Protein AF-A0AAV9C1I0-F1 (afdb_monomer_lite)

Structure (mmCIF, N/CA/C/O backbone):
data_AF-A0AAV9C1I0-F1
#
_entry.id   AF-A0AAV9C1I0-F1
#
loop_
_atom_site.group_PDB
_atom_site.id
_atom_site.type_symbol
_atom_site.label_atom_id
_atom_site.label_alt_id
_atom_site.label_comp_id
_atom_site.label_asym_id
_atom_site.label_entity_id
_atom_site.label_seq_id
_atom_site.pdbx_PDB_ins_code
_atom_site.Cartn_x
_atom_site.Cartn_y
_atom_site.Cartn_z
_atom_site.occupancy
_atom_site.B_iso_or_equiv
_atom_site.auth_seq_id
_atom_site.auth_comp_id
_atom_site.auth_asym_id
_atom_site.auth_atom_id
_atom_site.pdbx_PDB_model_num
ATOM 1 N N . MET A 1 1 ? -5.197 25.770 -5.353 1.00 33.94 1 MET A N 1
ATOM 2 C CA . MET A 1 1 ? -5.075 25.182 -6.706 1.00 33.94 1 MET A CA 1
ATOM 3 C C . MET A 1 1 ? -5.644 23.768 -6.658 1.00 33.94 1 MET A C 1
ATOM 5 O O . MET A 1 1 ? -5.132 22.965 -5.894 1.00 33.94 1 MET A O 1
ATOM 9 N N . ARG A 1 2 ? -6.753 23.485 -7.357 1.00 37.28 2 ARG A N 1
ATOM 10 C CA . ARG A 1 2 ? -7.405 22.159 -7.373 1.00 37.28 2 ARG A CA 1
ATOM 11 C C . ARG A 1 2 ? -6.955 21.402 -8.621 1.00 37.28 2 ARG A C 1
ATOM 13 O O . ARG A 1 2 ? -7.341 21.782 -9.723 1.00 37.28 2 ARG A O 1
ATOM 20 N N . TYR A 1 3 ? -6.150 20.359 -8.460 1.00 39.34 3 TYR A N 1
ATOM 21 C CA . TYR A 1 3 ? -5.850 19.433 -9.550 1.00 39.34 3 TYR A CA 1
ATOM 22 C C . TYR A 1 3 ? -7.038 18.482 -9.746 1.00 39.34 3 TYR A C 1
ATOM 24 O O . TYR A 1 3 ? -7.532 17.878 -8.797 1.00 39.34 3 TYR A O 1
ATOM 32 N N . LYS A 1 4 ? -7.529 18.378 -10.986 1.00 36.19 4 LYS A N 1
ATOM 33 C CA . LYS A 1 4 ? -8.527 17.382 -11.392 1.00 36.19 4 LYS A CA 1
ATOM 34 C C . LYS A 1 4 ? -7.777 16.141 -11.863 1.00 36.19 4 LYS A C 1
ATOM 36 O O . LYS A 1 4 ? -7.271 16.126 -12.982 1.00 36.19 4 LYS A O 1
ATOM 41 N N . ILE A 1 5 ? -7.691 15.120 -11.018 1.00 48.72 5 ILE A N 1
ATOM 42 C CA . ILE A 1 5 ? -7.175 13.813 -11.430 1.00 48.72 5 ILE A CA 1
ATOM 43 C C . ILE A 1 5 ? -8.287 13.145 -12.243 1.00 48.72 5 ILE A C 1
ATOM 45 O O . ILE A 1 5 ? -9.358 12.852 -11.717 1.00 48.72 5 ILE A O 1
ATOM 49 N N . LYS A 1 6 ? -8.070 12.978 -13.550 1.00 40.97 6 LYS A N 1
ATOM 50 C CA . LYS A 1 6 ? -8.953 12.175 -14.399 1.00 40.97 6 LYS A CA 1
ATOM 51 C C . LYS A 1 6 ? -8.516 10.722 -14.265 1.00 40.97 6 LYS A C 1
ATOM 53 O O . LYS A 1 6 ? -7.444 10.366 -14.742 1.00 40.97 6 LYS A O 1
ATOM 58 N N . PHE A 1 7 ? -9.329 9.899 -13.614 1.00 48.28 7 PHE A N 1
ATOM 59 C CA . PHE A 1 7 ? -9.134 8.454 -13.623 1.00 48.28 7 PHE A CA 1
ATOM 60 C C . PHE A 1 7 ? -9.481 7.943 -15.023 1.00 48.28 7 PHE A C 1
ATOM 62 O O . PHE A 1 7 ? -10.646 7.918 -15.411 1.00 48.28 7 PHE A O 1
ATOM 69 N N . THR A 1 8 ? -8.458 7.635 -15.819 1.00 50.44 8 THR A N 1
ATOM 70 C CA . THR A 1 8 ? -8.624 7.019 -17.137 1.00 50.44 8 THR A CA 1
ATOM 71 C C . THR A 1 8 ? -8.617 5.504 -16.978 1.00 50.44 8 THR A C 1
ATOM 73 O O . THR A 1 8 ? -7.835 4.970 -16.192 1.00 50.44 8 THR A O 1
ATOM 76 N N . GLU A 1 9 ? -9.475 4.845 -17.745 1.00 56.53 9 GLU A N 1
ATOM 77 C CA . GLU A 1 9 ? -9.638 3.398 -17.910 1.00 56.53 9 GLU A CA 1
ATOM 78 C C . GLU A 1 9 ? -8.352 2.558 -17.747 1.00 56.53 9 GLU A C 1
ATOM 80 O O . GLU A 1 9 ? -7.261 2.951 -18.178 1.00 56.53 9 GLU A O 1
ATOM 85 N N . ARG A 1 10 ? -8.489 1.363 -17.146 1.00 54.62 10 ARG A N 1
ATOM 86 C CA . ARG A 1 10 ? -7.414 0.364 -17.009 1.00 54.62 10 ARG A CA 1
ATOM 87 C C . ARG A 1 10 ? -6.976 -0.128 -18.396 1.00 54.62 10 ARG A C 1
ATOM 89 O O . ARG A 1 10 ? -7.469 -1.134 -18.889 1.00 54.62 10 ARG A O 1
ATOM 96 N N . VAL A 1 11 ? -6.013 0.548 -19.013 1.00 56.38 11 VAL A N 1
ATOM 97 C CA . VAL A 1 11 ? -5.313 0.015 -20.190 1.00 56.38 11 VAL A CA 1
ATOM 98 C C . VAL A 1 11 ? -4.403 -1.122 -19.722 1.00 56.38 11 VAL A C 1
ATOM 100 O O . VAL A 1 11 ? -3.452 -0.886 -18.973 1.00 56.38 11 VAL A O 1
ATOM 103 N N . ALA A 1 12 ? -4.723 -2.352 -20.121 1.00 55.69 12 ALA A N 1
ATOM 104 C CA . ALA A 1 12 ? -3.942 -3.541 -19.799 1.00 55.69 12 ALA A CA 1
ATOM 105 C C . ALA A 1 12 ? -2.604 -3.521 -20.560 1.00 55.69 12 ALA A C 1
ATOM 107 O O . ALA A 1 12 ? -2.587 -3.494 -21.788 1.00 55.69 12 ALA A O 1
ATOM 108 N N . GLY A 1 13 ? -1.490 -3.506 -19.822 1.00 63.97 13 GLY A N 1
ATOM 109 C CA . GLY A 1 13 ? -0.132 -3.539 -20.368 1.00 63.97 13 GLY A CA 1
ATOM 110 C C . GLY A 1 13 ? 0.894 -2.850 -19.465 1.00 63.97 13 GLY A C 1
ATOM 111 O O . GLY A 1 13 ? 0.606 -1.809 -18.857 1.00 63.97 13 GLY A O 1
ATOM 112 N N . ASP A 1 14 ? 2.090 -3.437 -19.396 1.00 75.62 14 ASP A N 1
ATOM 113 C CA . ASP A 1 14 ? 3.265 -2.848 -18.751 1.00 75.62 14 ASP A CA 1
ATOM 114 C C . ASP A 1 14 ? 3.687 -1.579 -19.506 1.00 75.62 14 ASP A C 1
ATOM 116 O O . ASP A 1 14 ? 3.822 -1.584 -20.731 1.00 75.62 14 ASP A O 1
ATOM 120 N N . ILE A 1 15 ? 3.871 -0.473 -18.782 1.00 81.00 15 ILE A N 1
ATOM 121 C CA . ILE A 1 15 ? 4.357 0.787 -19.362 1.00 81.00 15 ILE A CA 1
ATOM 122 C C . ILE A 1 15 ? 5.881 0.803 -19.213 1.00 81.00 15 ILE A C 1
ATOM 124 O O . ILE A 1 15 ? 6.368 0.456 -18.135 1.00 81.00 15 ILE A O 1
ATOM 128 N N . PRO A 1 16 ? 6.661 1.218 -20.229 1.00 82.25 16 PRO A N 1
ATOM 129 C CA . PRO A 1 16 ? 8.093 1.418 -20.043 1.00 82.25 16 PRO A CA 1
ATOM 130 C C . PRO A 1 16 ? 8.349 2.406 -18.891 1.00 82.25 16 PRO A C 1
ATOM 132 O O . PRO A 1 16 ? 7.701 3.458 -18.827 1.00 82.25 16 PRO A O 1
ATOM 135 N N . PRO A 1 17 ? 9.262 2.082 -17.960 1.00 83.44 17 PRO A N 1
ATOM 136 C CA . PRO A 1 17 ? 9.489 2.913 -16.792 1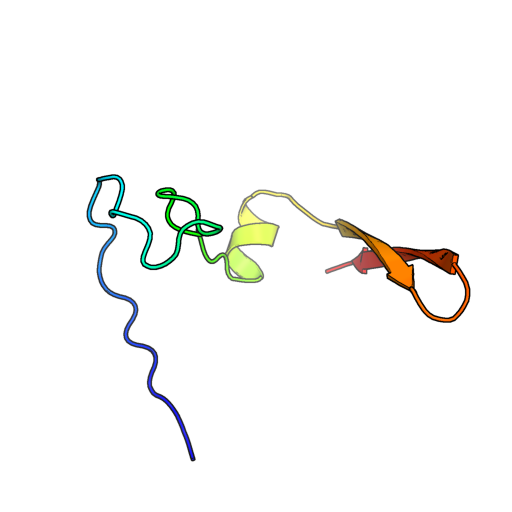.00 83.44 17 PRO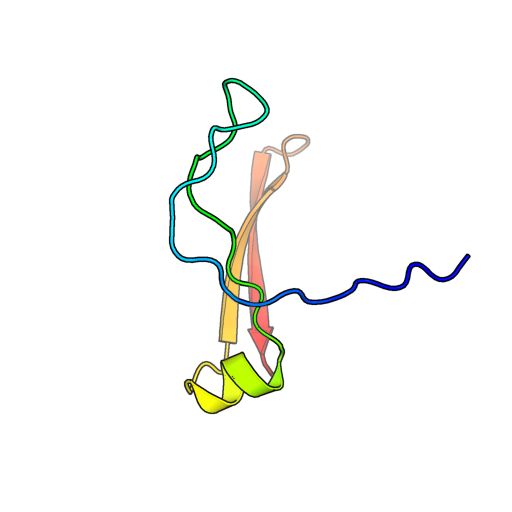 A CA 1
ATOM 137 C C . PRO A 1 17 ? 10.094 4.263 -17.211 1.00 83.44 17 PRO A C 1
ATOM 139 O O . PRO A 1 17 ? 11.036 4.294 -18.003 1.00 83.44 17 PRO A O 1
ATOM 142 N N . PRO A 1 18 ? 9.597 5.393 -16.677 1.00 85.88 18 PRO A N 1
ATOM 143 C CA . PRO A 1 18 ? 10.091 6.723 -17.042 1.00 85.88 18 PRO A CA 1
ATOM 144 C C . PRO A 1 18 ? 11.513 6.999 -16.527 1.00 85.88 18 PRO A C 1
ATOM 146 O O . PRO A 1 18 ? 12.173 7.918 -17.006 1.00 85.88 18 PRO A O 1
ATOM 149 N N . PHE A 1 19 ? 11.984 6.213 -15.555 1.00 88.69 19 PHE A N 1
ATOM 150 C CA . PHE A 1 19 ? 13.309 6.320 -14.950 1.00 88.69 19 PHE A CA 1
ATOM 151 C C . PHE A 1 19 ? 13.876 4.924 -14.647 1.00 88.69 19 PHE A C 1
ATOM 153 O O . PHE A 1 19 ? 13.091 4.006 -14.410 1.00 88.69 19 PHE A O 1
ATOM 160 N N . PRO A 1 20 ? 15.210 4.748 -14.560 1.00 84.25 20 PRO A N 1
ATOM 161 C CA . PRO A 1 20 ? 15.838 3.436 -14.349 1.00 84.25 20 PRO A CA 1
ATOM 162 C C . PRO A 1 20 ? 15.445 2.727 -13.045 1.00 84.25 20 PRO A C 1
ATOM 164 O O . PRO A 1 20 ? 15.525 1.508 -12.953 1.00 84.25 20 PRO A O 1
ATOM 167 N N . TRP A 1 21 ? 15.034 3.486 -12.027 1.00 84.38 21 TRP A N 1
ATOM 168 C CA . TRP A 1 21 ? 14.586 2.958 -10.733 1.00 84.38 21 TRP A CA 1
ATOM 169 C C . TRP A 1 21 ? 13.069 2.731 -10.656 1.00 84.38 21 TRP A C 1
ATOM 171 O O . TRP A 1 21 ? 12.570 2.278 -9.627 1.00 84.38 21 TRP A O 1
ATOM 181 N N . ALA A 1 22 ? 12.315 3.097 -11.695 1.00 86.44 22 ALA A N 1
ATOM 182 C CA . ALA A 1 22 ? 10.872 2.913 -11.723 1.00 86.44 22 ALA A CA 1
ATOM 183 C C . ALA A 1 22 ? 10.518 1.514 -12.248 1.00 86.44 22 ALA A C 1
ATOM 185 O O . ALA A 1 22 ? 11.209 0.949 -13.092 1.00 86.44 22 ALA A O 1
ATOM 186 N N . THR A 1 23 ? 9.420 0.950 -11.748 1.00 83.56 23 THR A N 1
ATOM 187 C CA . THR A 1 23 ? 8.884 -0.323 -12.245 1.00 83.56 23 THR A CA 1
ATOM 188 C C . THR A 1 23 ? 7.977 -0.099 -13.456 1.00 83.56 23 THR A C 1
ATOM 190 O O . THR A 1 23 ? 7.353 0.955 -13.578 1.00 83.56 23 THR A O 1
ATOM 193 N N . SER A 1 24 ? 7.883 -1.099 -14.338 1.00 85.62 24 SER A N 1
ATOM 194 C CA . SER A 1 24 ? 6.912 -1.126 -15.440 1.00 85.62 24 SER A CA 1
ATOM 195 C C . SER A 1 24 ? 5.473 -1.375 -14.976 1.00 85.62 24 SER A C 1
ATOM 197 O O . SER A 1 24 ? 4.518 -1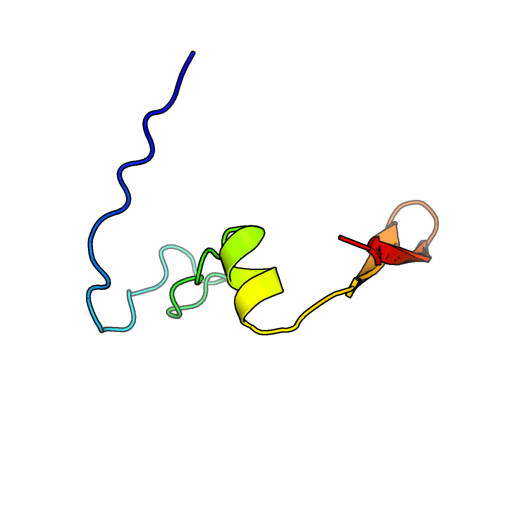.115 -15.715 1.00 85.62 24 SER A O 1
ATOM 199 N N . ARG 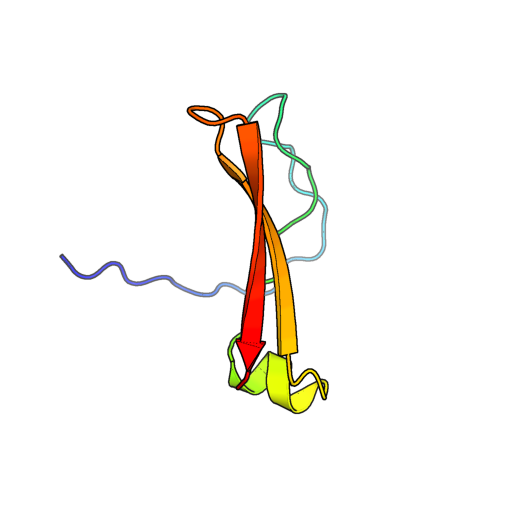A 1 25 ? 5.306 -1.874 -13.741 1.00 81.62 25 ARG A N 1
ATOM 200 C CA . ARG A 1 25 ? 3.998 -2.189 -13.162 1.00 81.62 25 ARG A CA 1
ATOM 201 C C . ARG A 1 25 ? 3.257 -0.907 -12.805 1.00 81.62 25 ARG A C 1
ATOM 203 O O . ARG A 1 25 ? 3.775 -0.054 -12.085 1.00 81.62 25 ARG A O 1
ATOM 210 N N . ARG A 1 26 ? 2.004 -0.797 -13.247 1.00 79.31 26 ARG A N 1
ATOM 211 C CA . ARG A 1 26 ? 1.119 0.298 -12.830 1.00 79.31 26 ARG A CA 1
ATOM 212 C C . ARG A 1 26 ? 0.730 0.124 -11.363 1.00 79.31 26 ARG A C 1
ATOM 214 O O . ARG A 1 26 ? 0.354 -0.969 -10.944 1.00 79.31 26 ARG A O 1
ATOM 221 N N . ALA A 1 27 ? 0.767 1.213 -10.602 1.00 78.75 27 ALA A N 1
ATOM 222 C CA . ALA A 1 27 ? 0.176 1.233 -9.272 1.00 78.75 27 ALA A CA 1
ATOM 223 C C . ALA A 1 27 ? -1.350 1.085 -9.382 1.00 78.75 27 ALA A C 1
ATOM 225 O O . ALA A 1 27 ? -1.981 1.718 -10.233 1.00 78.75 27 ALA A O 1
ATOM 226 N N . VAL A 1 28 ? -1.938 0.263 -8.515 1.00 82.19 28 VAL A N 1
ATOM 227 C CA . VAL A 1 28 ? -3.392 0.209 -8.340 1.00 82.19 28 VAL A CA 1
ATOM 228 C C . VAL A 1 28 ? -3.745 1.138 -7.188 1.00 82.19 28 VAL A C 1
ATOM 230 O O . VAL A 1 28 ? -3.238 0.973 -6.082 1.00 82.19 28 VAL A O 1
ATOM 233 N N . ILE A 1 29 ? -4.581 2.133 -7.469 1.00 84.19 29 ILE A N 1
ATOM 234 C CA . ILE A 1 29 ? -5.105 3.048 -6.457 1.00 84.19 29 ILE A CA 1
ATOM 235 C C . ILE A 1 29 ? -6.430 2.464 -5.977 1.00 84.19 29 ILE A C 1
ATOM 237 O O . ILE A 1 29 ? -7.331 2.270 -6.790 1.00 84.19 29 ILE A O 1
ATOM 241 N N . TYR A 1 30 ? -6.519 2.184 -4.681 1.00 82.12 30 TYR A N 1
ATOM 242 C CA . TYR A 1 30 ? -7.753 1.782 -4.014 1.00 82.12 30 TYR A CA 1
ATOM 243 C C . TYR A 1 30 ? -8.274 2.942 -3.167 1.00 82.12 30 TYR A C 1
ATOM 245 O O . TYR A 1 30 ? -7.486 3.666 -2.552 1.00 82.12 30 TYR A O 1
ATOM 253 N N . THR A 1 31 ? -9.591 3.128 -3.150 1.00 86.38 31 THR A N 1
ATOM 254 C CA . THR A 1 31 ? -10.268 3.992 -2.174 1.00 86.38 31 THR A CA 1
ATOM 255 C C . THR A 1 31 ? -10.416 3.272 -0.834 1.00 86.38 31 THR A C 1
ATOM 257 O O . THR A 1 31 ? -10.163 2.069 -0.736 1.00 86.38 31 THR A O 1
ATOM 260 N N . LEU A 1 32 ? -10.824 3.994 0.213 1.00 83.56 32 LEU A N 1
ATOM 261 C CA . LEU A 1 32 ? -11.077 3.373 1.511 1.00 83.56 32 LEU A CA 1
ATOM 262 C C . LEU A 1 32 ? -12.224 2.357 1.417 1.00 83.56 32 LEU A C 1
ATOM 264 O O . LEU A 1 32 ? -12.119 1.250 1.939 1.00 83.56 32 LEU A O 1
ATOM 268 N N . GLU A 1 33 ? -13.285 2.704 0.691 1.00 86.75 33 GLU A N 1
ATOM 269 C CA . GLU A 1 33 ? -14.431 1.835 0.450 1.00 86.75 33 GLU A CA 1
ATOM 270 C C . GLU A 1 33 ? -14.031 0.559 -0.302 1.00 86.75 33 GLU A C 1
ATOM 272 O O . GLU A 1 33 ? -14.493 -0.523 0.060 1.00 86.75 33 GLU A O 1
ATOM 277 N N . ASP A 1 34 ? -13.134 0.652 -1.294 1.00 86.75 34 ASP A N 1
ATOM 278 C CA . ASP A 1 34 ? -12.614 -0.526 -2.003 1.00 86.75 34 ASP A CA 1
ATOM 279 C C . ASP A 1 34 ? -11.861 -1.467 -1.051 1.00 86.75 34 ASP A C 1
ATOM 281 O O . ASP A 1 34 ? -12.032 -2.684 -1.103 1.00 86.75 34 ASP A O 1
ATOM 285 N N . ILE A 1 35 ? -11.029 -0.907 -0.167 1.00 84.88 35 ILE A N 1
ATOM 286 C CA . ILE A 1 35 ? -10.224 -1.666 0.802 1.00 84.88 35 ILE A CA 1
ATOM 287 C C . ILE A 1 35 ? -11.132 -2.373 1.818 1.00 84.88 35 ILE A C 1
ATOM 289 O O . ILE A 1 35 ? -10.942 -3.562 2.087 1.00 84.88 35 ILE A O 1
ATOM 293 N N . LEU A 1 36 ? -12.159 -1.680 2.315 1.00 86.56 36 LEU A N 1
ATOM 294 C CA . LEU A 1 36 ? -13.159 -2.246 3.223 1.00 86.56 36 LEU A CA 1
ATOM 295 C C . LEU A 1 36 ? -14.011 -3.327 2.544 1.00 86.56 36 LEU A C 1
ATOM 297 O O . LEU A 1 36 ? -14.276 -4.367 3.147 1.00 86.56 36 LEU A O 1
ATOM 301 N N . ALA A 1 37 ? -14.408 -3.124 1.284 1.00 88.88 37 ALA A N 1
ATOM 302 C CA . ALA A 1 37 ? -15.158 -4.111 0.504 1.00 88.88 37 ALA A CA 1
ATOM 303 C C . ALA A 1 37 ? -14.344 -5.388 0.231 1.00 88.88 37 ALA A C 1
ATOM 305 O O . ALA A 1 37 ? -14.906 -6.479 0.157 1.00 88.88 37 ALA A O 1
ATOM 306 N N . LEU A 1 38 ? -13.017 -5.266 0.138 1.00 87.50 38 LEU A N 1
ATOM 307 C CA . LEU A 1 38 ? -12.086 -6.397 0.078 1.00 87.50 38 LEU A CA 1
ATOM 308 C C . LEU A 1 38 ? -11.883 -7.089 1.442 1.00 87.50 38 LEU A C 1
ATOM 310 O O . LEU A 1 38 ? -11.203 -8.111 1.514 1.00 87.50 38 LEU A O 1
ATOM 314 N N . GLY A 1 39 ? -12.483 -6.567 2.517 1.00 87.62 39 GLY A N 1
ATOM 315 C CA . GLY A 1 39 ? -12.441 -7.143 3.861 1.00 87.62 39 GLY A CA 1
ATOM 316 C C . GLY A 1 39 ? -11.207 -6.761 4.680 1.00 87.62 39 GLY A C 1
ATOM 317 O O . GLY A 1 39 ? -11.019 -7.297 5.775 1.00 87.62 39 GLY A O 1
ATOM 318 N N . TYR A 1 40 ? -10.373 -5.845 4.185 1.00 85.69 40 TYR A N 1
ATOM 319 C CA . TYR A 1 40 ? -9.227 -5.335 4.931 1.00 85.69 40 TYR A CA 1
ATOM 320 C C . TYR A 1 40 ? -9.691 -4.305 5.963 1.00 85.69 40 TYR A C 1
ATOM 322 O O . TYR A 1 40 ? -10.401 -3.361 5.629 1.00 85.69 40 TYR A O 1
ATOM 330 N N . LYS A 1 41 ? -9.281 -4.492 7.221 1.00 85.00 41 LYS A N 1
ATOM 331 C CA . LYS A 1 41 ? -9.683 -3.639 8.358 1.00 85.00 41 LYS A CA 1
ATOM 332 C C . LYS A 1 41 ? -8.538 -2.844 8.971 1.00 85.00 41 LYS A C 1
ATOM 334 O O . LYS A 1 41 ? -8.776 -1.824 9.603 1.00 85.00 41 LYS A O 1
ATOM 339 N N . THR A 1 42 ? -7.314 -3.308 8.751 1.00 82.62 42 THR A N 1
ATOM 340 C CA . THR A 1 42 ? -6.110 -2.720 9.327 1.00 82.62 42 THR A CA 1
ATOM 341 C C . THR A 1 42 ? -5.035 -2.671 8.250 1.00 82.62 42 THR A C 1
ATOM 343 O O . THR A 1 42 ? -4.801 -3.664 7.556 1.00 82.62 42 THR A O 1
ATOM 346 N N . ILE A 1 43 ? -4.384 -1.519 8.098 1.00 82.62 43 ILE A N 1
ATOM 347 C CA . ILE A 1 43 ? -3.156 -1.381 7.309 1.00 82.62 43 ILE A CA 1
ATOM 348 C C . ILE A 1 43 ? -2.002 -1.186 8.284 1.00 82.62 43 ILE A C 1
ATOM 350 O O . ILE A 1 43 ? -2.020 -0.253 9.084 1.00 82.62 43 ILE A O 1
ATOM 354 N N . GLN A 1 44 ? -1.005 -2.066 8.190 1.00 83.25 44 GLN A N 1
ATOM 355 C CA . GLN A 1 44 ? 0.207 -2.013 9.001 1.00 83.25 44 GLN A CA 1
ATOM 356 C C . GLN A 1 44 ? 1.400 -1.621 8.131 1.00 83.25 44 GLN A C 1
ATOM 358 O O . GLN A 1 44 ? 1.542 -2.098 7.001 1.00 83.25 44 GLN A O 1
ATOM 363 N N . GLY A 1 45 ? 2.271 -0.765 8.652 1.00 80.69 45 GLY A N 1
ATOM 364 C CA . GLY A 1 45 ? 3.492 -0.366 7.964 1.00 80.69 45 GLY A CA 1
ATOM 365 C C . GLY A 1 45 ? 4.651 -0.162 8.923 1.00 80.69 45 GLY A C 1
ATOM 366 O O . GLY A 1 45 ? 4.486 0.414 9.993 1.00 80.69 45 GLY A O 1
ATOM 367 N N . GLU A 1 46 ? 5.840 -0.592 8.514 1.00 83.81 46 GLU A N 1
ATOM 368 C CA . GLU A 1 46 ? 7.084 -0.255 9.198 1.00 83.81 46 GLU A CA 1
ATOM 369 C C . GLU A 1 46 ? 7.771 0.896 8.471 1.00 83.81 46 GLU A C 1
ATOM 371 O O . GLU A 1 46 ? 8.026 0.827 7.266 1.00 83.81 46 GLU A O 1
ATOM 376 N N . PHE A 1 47 ? 8.121 1.952 9.202 1.00 77.56 47 PHE A N 1
ATOM 377 C CA . PHE A 1 47 ? 8.991 2.993 8.670 1.00 77.56 47 PHE A CA 1
ATOM 378 C C . PHE A 1 47 ? 10.281 3.074 9.471 1.00 77.56 47 PHE A C 1
ATOM 380 O O . PHE A 1 47 ? 10.296 2.971 10.698 1.00 77.56 47 PHE A O 1
ATOM 387 N N . LYS A 1 48 ? 11.384 3.290 8.752 1.00 81.19 48 LYS A N 1
ATOM 388 C CA . LYS A 1 48 ? 12.704 3.495 9.340 1.00 81.19 48 LYS A CA 1
ATOM 389 C C . LYS A 1 48 ? 13.067 4.969 9.271 1.00 81.19 48 LYS A C 1
ATOM 391 O O . LYS A 1 48 ? 13.329 5.506 8.192 1.00 81.19 48 LYS A O 1
ATOM 396 N N . CYS A 1 49 ? 13.127 5.626 10.424 1.00 76.81 49 CYS A N 1
ATOM 397 C CA . CYS A 1 49 ? 13.658 6.977 10.505 1.00 76.81 49 CYS A CA 1
ATOM 398 C C . CYS A 1 49 ? 15.181 6.930 10.333 1.00 76.81 49 CYS A C 1
ATOM 400 O O . CYS A 1 49 ? 15.898 6.390 11.175 1.00 76.81 49 CYS A O 1
ATOM 402 N N . LYS A 1 50 ? 15.701 7.510 9.245 1.00 78.31 50 LYS A N 1
ATOM 403 C CA . LYS A 1 50 ? 17.152 7.532 8.979 1.00 78.31 50 LYS A CA 1
ATOM 404 C C . LYS A 1 50 ? 17.939 8.367 9.995 1.00 78.31 50 LYS A C 1
ATOM 406 O O . LYS A 1 50 ? 19.108 8.074 10.206 1.00 78.31 50 LYS A O 1
ATOM 411 N N . ALA A 1 51 ? 17.313 9.363 10.626 1.00 81.25 51 ALA A N 1
ATOM 412 C CA . ALA A 1 51 ? 17.982 10.248 11.582 1.00 81.25 51 ALA A CA 1
ATOM 413 C C . ALA A 1 51 ? 18.302 9.557 12.918 1.00 81.25 51 ALA A C 1
ATOM 415 O O . ALA A 1 51 ? 19.353 9.806 13.495 1.00 81.25 51 ALA A O 1
ATOM 416 N N . PHE A 1 52 ? 17.423 8.664 13.382 1.00 78.62 52 PHE A N 1
ATOM 417 C CA . PHE A 1 52 ? 17.557 8.012 14.693 1.00 78.62 52 PHE A CA 1
ATOM 418 C C . PHE A 1 52 ? 17.696 6.489 14.601 1.00 78.62 52 PHE A C 1
ATOM 420 O O . PHE A 1 52 ? 17.705 5.809 15.619 1.00 78.62 52 PHE A O 1
ATOM 427 N N . MET A 1 53 ? 17.767 5.947 13.377 1.00 77.88 53 MET A N 1
ATOM 428 C CA . MET A 1 53 ? 17.747 4.508 13.069 1.00 77.88 53 MET A CA 1
ATOM 429 C C . MET A 1 53 ? 16.615 3.730 13.755 1.00 77.88 53 MET A C 1
ATOM 431 O O . MET A 1 53 ? 16.689 2.510 13.876 1.00 77.88 53 MET A O 1
ATOM 435 N N . ALA A 1 54 ? 15.560 4.424 14.173 1.00 71.06 54 ALA A N 1
ATOM 436 C CA . ALA A 1 54 ? 14.407 3.824 14.811 1.00 71.06 54 ALA A CA 1
ATOM 437 C C . ALA A 1 54 ? 13.468 3.251 13.746 1.00 71.06 54 ALA A C 1
ATOM 439 O O . ALA A 1 54 ? 13.199 3.904 12.730 1.00 71.06 54 ALA A O 1
ATOM 440 N N . THR A 1 55 ? 12.971 2.045 14.004 1.00 78.50 55 THR A N 1
ATOM 441 C CA . THR A 1 55 ? 11.861 1.442 13.266 1.00 78.50 55 THR A CA 1
ATOM 442 C C . THR A 1 55 ? 10.602 1.602 14.102 1.00 78.50 55 THR A C 1
ATOM 444 O O . THR A 1 55 ? 10.624 1.333 15.302 1.00 78.50 55 THR A O 1
ATOM 447 N N . MET A 1 56 ? 9.519 2.057 13.483 1.00 74.88 56 MET A N 1
ATOM 448 C CA . MET A 1 56 ? 8.219 2.201 14.132 1.00 74.88 56 MET A CA 1
ATOM 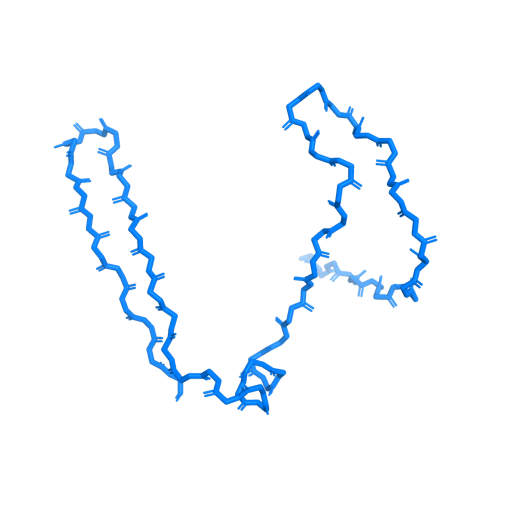449 C C . MET A 1 56 ? 7.146 1.540 13.272 1.00 74.88 56 MET A C 1
ATOM 451 O O . MET A 1 56 ? 7.161 1.678 12.045 1.00 74.88 56 MET A O 1
ATOM 455 N N . THR A 1 57 ? 6.230 0.837 13.930 1.00 80.69 57 THR A N 1
ATOM 456 C CA . THR A 1 57 ? 5.032 0.250 13.331 1.00 80.69 57 THR A CA 1
ATOM 457 C C . THR A 1 57 ? 3.889 1.256 13.404 1.00 80.69 57 THR A C 1
ATOM 459 O O . THR A 1 57 ? 3.638 1.849 14.454 1.00 80.69 57 THR A O 1
ATOM 462 N N . ILE A 1 58 ? 3.221 1.482 12.277 1.00 74.12 58 ILE A N 1
ATOM 463 C CA . ILE A 1 58 ? 1.983 2.254 12.198 1.00 74.12 58 ILE A CA 1
ATOM 464 C C . ILE A 1 58 ? 0.869 1.268 11.911 1.00 74.12 58 ILE A C 1
ATOM 466 O O . ILE A 1 58 ?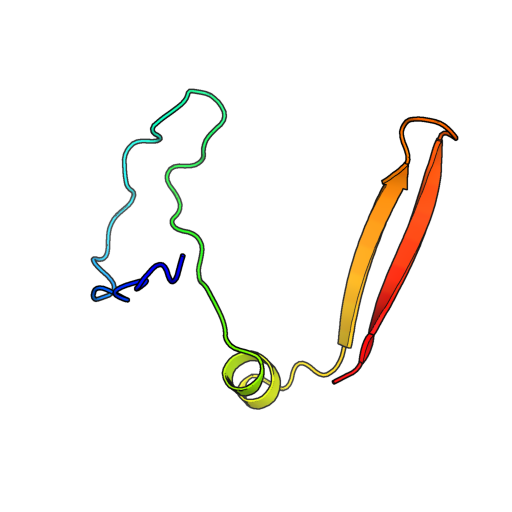 0.900 0.606 10.875 1.00 74.12 58 ILE A O 1
ATOM 470 N N . ASP A 1 59 ? -0.108 1.237 12.805 1.00 80.12 59 ASP A N 1
ATOM 471 C CA . ASP A 1 59 ? -1.363 0.532 12.615 1.00 80.12 59 ASP A CA 1
ATOM 472 C C . ASP A 1 59 ? -2.449 1.574 12.338 1.00 80.12 59 ASP A C 1
ATOM 474 O O . ASP A 1 59 ? -2.637 2.523 13.104 1.00 80.12 59 ASP A O 1
ATOM 478 N N . CYS A 1 60 ? -3.124 1.443 11.199 1.00 70.19 60 CYS A N 1
ATOM 479 C CA . CYS A 1 60 ? -4.284 2.254 10.852 1.00 70.19 60 CYS A CA 1
ATOM 480 C C . CYS A 1 60 ? -5.509 1.350 10.765 1.00 70.19 60 CYS A C 1
ATOM 482 O O . CYS A 1 60 ? -5.602 0.541 9.839 1.00 70.19 60 CYS A O 1
ATOM 484 N N . ASP A 1 61 ? -6.424 1.517 11.715 1.00 77.81 61 ASP A N 1
ATOM 485 C CA . ASP A 1 61 ? -7.741 0.884 11.709 1.00 77.81 61 ASP A CA 1
ATOM 486 C C . ASP A 1 61 ? -8.767 1.793 11.014 1.00 77.81 61 ASP A C 1
ATOM 488 O O . ASP A 1 61 ? -8.689 3.023 11.125 1.00 77.81 61 ASP A O 1
ATOM 492 N N . PHE A 1 62 ? -9.711 1.181 10.292 1.00 71.62 62 PHE A N 1
ATOM 493 C CA . PHE A 1 62 ? -10.729 1.856 9.475 1.00 71.62 62 PHE A CA 1
ATOM 494 C C . PHE A 1 62 ? -12.160 1.527 9.900 1.00 71.62 62 PHE A C 1
ATOM 496 O O . PHE A 1 62 ? -12.419 0.361 10.283 1.00 71.62 62 PHE A O 1
#

pLDDT: mean 74.59, std 14.94, range [33.94, 88.88]

Sequence (62 aa):
MRYKIKFTERVAGDIPPPFPWATSRRAVIYTLEDILALGYKTIQGEFKCKAFMATMTIDCDF

Secondary structure (DSSP, 8-state):
------------SPPPPSSTTS-SSPPPP--HHHHHHTT--EEEEEEE-TTT--EEEEEEE-

Radius of gyration: 16.61 Å; chains: 1; bounding box: 33×32×35 Å

Foldseek 3Di:
DDDDDDDDDPDDDFQPAPDPPGGSDDDDDDDPVRCVVVVHFWDWDWDQDPVVRDIDIDIDGD

Organism: Acorus calamus (NCBI:txid4465)